Pro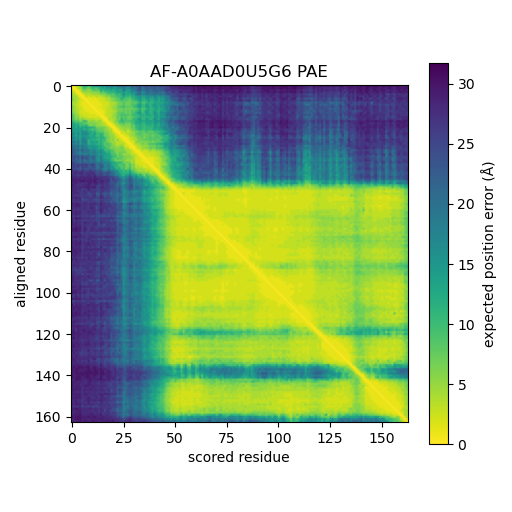tein AF-A0AAD0U5G6-F1 (afdb_monomer)

pLDDT: mean 81.11, std 13.0, range [41.69, 96.31]

Nearest PDB structures (foldseek):
  3qq6-assembly1_A  TM=8.676E-01  e=5.968E-02  Bacillus subtilis
  3zkc-assembly1_B  TM=8.411E-01  e=5.968E-02  Bacillus subtilis subsp. subtilis str. 168
  7t5u-assembly1_A  TM=8.129E-01  e=5.392E-02  Escherichia coli
  3zkc-assembly1_A  TM=8.497E-01  e=1.414E-01  Bacillus subtilis subsp. subtilis str. 168
  1b0n-assembly1_A  TM=5.452E-01  e=7.693E-02  Bacillus subtilis

Structure (mmCIF, N/CA/C/O backbone):
data_AF-A0AAD0U5G6-F1
#
_entry.id   AF-A0AAD0U5G6-F1
#
loop_
_atom_site.group_PDB
_atom_site.id
_atom_site.type_symbol
_atom_site.label_atom_id
_atom_site.label_alt_id
_atom_site.label_comp_id
_atom_site.label_asym_id
_atom_site.label_entity_id
_atom_site.label_seq_id
_atom_site.pdbx_PDB_ins_code
_atom_site.Cartn_x
_atom_site.Cartn_y
_atom_site.Cartn_z
_atom_site.occupancy
_atom_site.B_iso_or_equiv
_atom_site.auth_seq_id
_atom_site.auth_comp_id
_atom_site.auth_asym_id
_atom_site.auth_atom_id
_atom_site.pdbx_PDB_model_num
ATOM 1 N N . MET A 1 1 ? 59.206 8.410 -26.894 1.00 41.69 1 MET A N 1
ATOM 2 C CA . MET A 1 1 ? 58.475 8.612 -28.163 1.00 41.69 1 MET A CA 1
ATOM 3 C C . MET A 1 1 ? 57.676 9.901 -28.016 1.00 41.69 1 MET A C 1
ATOM 5 O O . MET A 1 1 ? 56.923 9.995 -27.056 1.00 41.69 1 MET A O 1
ATOM 9 N N . LYS A 1 2 ? 57.924 10.922 -28.845 1.00 50.03 2 LYS A N 1
ATOM 10 C CA . LYS A 1 2 ? 57.227 12.219 -28.798 1.00 50.03 2 LYS A CA 1
ATOM 11 C C . LYS A 1 2 ? 56.440 12.350 -30.099 1.00 50.03 2 LYS A C 1
ATOM 13 O O . LYS A 1 2 ? 57.048 12.341 -31.163 1.00 50.03 2 LYS A O 1
ATOM 18 N N . PHE A 1 3 ? 55.115 12.389 -30.012 1.00 69.81 3 PHE A N 1
ATOM 19 C CA . PHE A 1 3 ? 54.264 12.663 -31.165 1.00 69.81 3 PHE A CA 1
ATOM 20 C C . PHE A 1 3 ? 54.050 14.173 -31.236 1.00 69.81 3 PHE A C 1
ATOM 22 O O . PHE A 1 3 ? 53.499 14.761 -30.307 1.00 69.81 3 PHE A O 1
ATOM 29 N N . GLU A 1 4 ? 54.529 14.801 -32.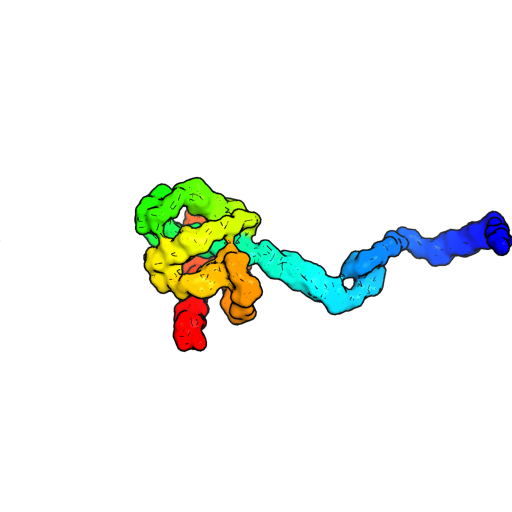306 1.00 74.00 4 GLU A N 1
ATOM 30 C CA . GLU A 1 4 ? 54.300 16.220 -32.566 1.00 74.00 4 GLU A CA 1
ATOM 31 C C . GLU A 1 4 ? 53.169 16.348 -33.584 1.00 74.00 4 GLU A C 1
ATOM 33 O O . GLU A 1 4 ? 53.317 16.005 -34.757 1.00 74.00 4 GLU A O 1
ATOM 38 N N . PHE A 1 5 ? 52.005 16.797 -33.117 1.00 81.56 5 PHE A N 1
ATOM 39 C CA . PHE A 1 5 ? 50.866 17.074 -33.984 1.00 81.56 5 PHE A CA 1
ATOM 40 C C . PHE A 1 5 ? 51.003 18.484 -34.556 1.00 81.56 5 PHE A C 1
ATOM 42 O O . PHE A 1 5 ? 51.132 19.458 -33.812 1.00 81.56 5 PHE A O 1
ATOM 49 N N . SER A 1 6 ? 50.987 18.606 -35.884 1.00 86.69 6 SER A N 1
ATOM 50 C CA . SER A 1 6 ? 51.062 19.910 -36.541 1.00 86.69 6 SER A CA 1
ATOM 51 C C . SER A 1 6 ? 49.748 20.680 -36.395 1.00 86.69 6 SER A C 1
ATOM 53 O O . SER A 1 6 ? 48.663 20.099 -36.310 1.00 86.69 6 SER A O 1
ATOM 55 N N . ARG A 1 7 ? 49.826 22.015 -36.420 1.00 83.06 7 ARG A N 1
ATOM 56 C CA . ARG A 1 7 ? 48.646 22.894 -36.351 1.00 83.06 7 ARG A CA 1
ATOM 57 C C . ARG A 1 7 ? 47.611 22.558 -37.429 1.00 83.06 7 ARG A C 1
ATOM 59 O O . ARG A 1 7 ? 46.418 22.507 -37.139 1.00 83.06 7 ARG A O 1
ATOM 66 N N . ASP A 1 8 ? 48.071 22.288 -38.647 1.00 86.12 8 ASP A N 1
ATOM 67 C CA . ASP A 1 8 ? 47.200 21.926 -39.769 1.00 86.12 8 ASP A CA 1
ATOM 68 C C . ASP A 1 8 ? 46.505 20.582 -39.558 1.00 86.12 8 ASP A C 1
ATOM 70 O O . ASP A 1 8 ? 45.361 20.403 -39.977 1.00 86.12 8 ASP A O 1
ATOM 74 N N . TRP A 1 9 ? 47.170 19.642 -38.882 1.00 87.31 9 TRP A N 1
ATOM 75 C CA . TRP A 1 9 ? 46.560 18.374 -38.507 1.00 87.31 9 TRP A CA 1
ATOM 76 C C . TRP A 1 9 ? 45.430 18.592 -37.495 1.00 87.31 9 TRP A C 1
ATOM 78 O O . TRP A 1 9 ? 44.320 18.123 -37.731 1.00 87.31 9 TRP A O 1
ATOM 88 N N . CYS A 1 10 ? 45.658 19.384 -36.441 1.00 86.81 10 CYS A N 1
ATOM 89 C CA . CYS A 1 10 ? 44.628 19.679 -35.438 1.00 86.81 10 CYS A CA 1
ATOM 90 C C . CYS A 1 10 ? 43.402 20.376 -36.053 1.00 86.81 10 CYS A C 1
ATOM 92 O O . CYS A 1 10 ? 42.271 19.985 -35.775 1.00 86.81 10 CYS A O 1
ATOM 94 N N . ILE A 1 11 ? 43.612 21.362 -36.937 1.00 86.69 11 ILE A N 1
ATOM 95 C CA . ILE A 1 11 ? 42.519 22.072 -37.628 1.00 86.69 11 ILE A CA 1
ATOM 96 C C . ILE A 1 11 ? 41.739 21.125 -38.546 1.00 86.69 11 ILE A C 1
ATOM 98 O O . ILE A 1 11 ? 40.516 21.218 -38.635 1.00 86.69 11 ILE A O 1
ATOM 102 N N . ARG A 1 12 ? 42.429 20.208 -39.234 1.00 86.25 12 ARG A N 1
ATOM 103 C CA . ARG A 1 12 ? 41.777 19.211 -40.087 1.00 86.25 12 ARG A CA 1
ATOM 104 C C . ARG A 1 12 ? 40.928 18.244 -39.265 1.00 86.25 12 ARG A C 1
ATOM 106 O O . ARG A 1 12 ? 39.807 17.967 -39.670 1.00 86.25 12 ARG A O 1
ATOM 113 N N . MET A 1 13 ? 41.435 17.770 -38.128 1.00 85.25 13 MET A N 1
ATOM 114 C CA . MET A 1 13 ? 40.708 16.842 -37.256 1.00 85.25 13 MET A CA 1
ATOM 115 C C . MET A 1 13 ? 39.499 17.497 -36.583 1.00 85.25 13 MET A C 1
ATOM 117 O O . MET A 1 13 ? 38.445 16.877 -36.525 1.00 85.25 13 MET A O 1
ATOM 121 N N . ALA A 1 14 ? 39.599 18.768 -36.184 1.00 82.31 14 ALA A N 1
ATOM 122 C CA . ALA A 1 14 ? 38.475 19.513 -35.612 1.00 82.31 14 ALA A CA 1
ATOM 123 C C . ALA A 1 14 ? 37.278 19.655 -36.574 1.00 82.31 14 ALA A C 1
ATOM 125 O O . ALA A 1 14 ? 36.151 19.800 -36.127 1.00 82.31 14 ALA A O 1
ATOM 126 N N . ARG A 1 15 ? 37.492 19.587 -37.897 1.00 84.06 15 ARG A N 1
ATOM 127 C CA . ARG A 1 15 ? 36.391 19.603 -38.883 1.00 84.06 15 ARG A CA 1
ATOM 128 C C . ARG A 1 15 ? 35.585 18.306 -38.922 1.00 84.06 15 ARG A C 1
ATOM 130 O O . ARG A 1 15 ? 34.492 18.309 -39.473 1.00 84.06 15 ARG A O 1
ATOM 137 N N . PHE A 1 16 ? 36.148 17.214 -38.411 1.00 77.50 16 PHE A N 1
ATOM 138 C CA . PHE A 1 16 ? 35.466 15.926 -38.299 1.00 77.50 16 PHE A CA 1
ATOM 139 C C . PHE A 1 16 ? 34.773 15.748 -36.947 1.00 77.50 16 PHE A C 1
ATOM 141 O O . PHE A 1 16 ? 34.050 14.771 -36.774 1.00 77.50 16 PHE A O 1
ATOM 148 N N . ASP A 1 17 ? 34.986 16.669 -36.006 1.00 76.56 17 ASP A N 1
ATOM 149 C CA . ASP A 1 17 ? 34.258 16.692 -34.746 1.00 76.56 17 ASP A CA 1
ATOM 150 C C . ASP A 1 17 ? 32.825 17.174 -35.011 1.00 76.56 17 ASP A C 1
ATOM 152 O O . ASP A 1 17 ? 32.605 18.288 -35.490 1.00 76.56 17 ASP A O 1
ATOM 156 N N . THR A 1 18 ? 31.844 16.308 -34.757 1.00 70.88 18 THR A N 1
ATOM 157 C CA . THR A 1 18 ? 30.419 16.596 -34.966 1.00 70.88 18 THR A CA 1
ATOM 158 C C . THR A 1 18 ? 29.846 17.513 -33.882 1.00 70.88 18 THR A C 1
ATOM 160 O O . THR A 1 18 ? 28.705 17.954 -34.004 1.00 70.88 18 THR A O 1
ATOM 163 N N . GLY A 1 19 ? 30.631 17.841 -32.844 1.00 69.00 19 GLY A N 1
ATOM 164 C CA . GLY A 1 19 ? 30.221 18.712 -31.738 1.00 69.00 19 GLY A CA 1
ATOM 165 C C . GLY A 1 19 ? 29.268 18.040 -30.748 1.00 69.00 19 GLY A C 1
ATOM 166 O O . GLY A 1 19 ? 28.730 18.701 -29.860 1.00 69.00 19 GLY A O 1
ATOM 167 N N . GLU A 1 20 ? 29.048 16.735 -30.890 1.00 72.50 20 GLU A N 1
ATOM 168 C CA . GLU A 1 20 ? 28.201 15.955 -29.999 1.00 72.50 20 GLU A CA 1
ATOM 169 C C . GLU A 1 20 ? 28.990 15.540 -28.752 1.00 72.50 20 GLU A C 1
ATOM 171 O O . GLU A 1 20 ? 30.131 15.079 -28.825 1.00 72.50 20 GLU A O 1
ATOM 176 N N . SER A 1 21 ? 28.391 15.704 -27.572 1.00 63.94 21 SER A N 1
ATOM 177 C CA . SER A 1 21 ? 29.027 15.298 -26.321 1.00 63.94 21 SER A CA 1
ATOM 178 C C . SER A 1 21 ? 29.122 13.773 -26.247 1.00 63.94 21 SER A C 1
ATOM 180 O O . SER A 1 21 ? 28.103 13.092 -26.122 1.00 63.94 21 SER A O 1
ATOM 182 N N . VAL A 1 22 ? 30.339 13.227 -26.273 1.00 68.44 22 VAL A N 1
ATOM 183 C CA . VAL A 1 22 ? 30.564 11.795 -26.048 1.00 68.44 22 VAL A CA 1
ATOM 184 C C . VAL A 1 22 ? 30.351 11.494 -24.566 1.00 68.44 22 VAL A C 1
ATOM 186 O O . VAL A 1 22 ? 31.130 11.921 -23.715 1.00 68.44 22 VAL A O 1
ATOM 189 N N . SER A 1 23 ? 29.291 10.753 -24.260 1.00 70.75 23 SER A N 1
ATOM 190 C CA . SER A 1 23 ? 29.055 10.192 -22.930 1.00 70.75 23 SER A CA 1
ATOM 191 C C . SER A 1 23 ? 29.365 8.696 -22.919 1.00 70.75 23 SER A C 1
ATOM 193 O O . SER A 1 23 ? 29.412 8.046 -23.964 1.00 70.75 23 SER A O 1
ATOM 195 N N . ALA A 1 24 ? 29.577 8.144 -21.728 1.00 67.50 24 ALA A N 1
ATOM 196 C CA . ALA A 1 24 ? 29.817 6.722 -21.523 1.00 67.50 24 ALA A CA 1
ATOM 197 C C . ALA A 1 24 ? 28.628 6.070 -20.806 1.00 67.50 24 ALA A C 1
ATOM 199 O O . ALA A 1 24 ? 27.992 6.671 -19.939 1.00 67.50 24 ALA A O 1
ATOM 200 N N . GLY A 1 25 ? 28.352 4.810 -21.142 1.00 64.19 25 GLY A N 1
ATOM 201 C CA . GLY A 1 25 ? 27.276 4.043 -20.519 1.00 64.19 25 GLY A CA 1
ATOM 202 C C . GLY A 1 25 ? 25.895 4.338 -21.126 1.00 64.19 25 GLY A C 1
ATOM 203 O O . GLY A 1 25 ? 25.803 4.571 -22.328 1.00 64.19 25 GLY A O 1
ATOM 204 N N . PRO A 1 26 ? 24.806 4.302 -20.338 1.00 61.34 26 PRO A N 1
ATOM 205 C CA . PRO A 1 26 ? 23.432 4.420 -20.848 1.00 61.34 26 PRO A CA 1
ATOM 206 C C . PRO A 1 26 ? 23.109 5.735 -21.574 1.00 61.34 26 PRO A C 1
ATOM 208 O O . PRO A 1 26 ? 22.118 5.807 -22.290 1.00 61.34 26 PRO A O 1
ATOM 211 N N . LEU A 1 27 ? 23.922 6.775 -21.363 1.00 65.75 27 LEU A N 1
ATOM 212 C CA . LEU A 1 27 ? 23.776 8.098 -21.978 1.00 65.75 27 LEU A CA 1
ATOM 213 C C . LEU A 1 27 ? 24.651 8.272 -23.231 1.00 65.75 27 LEU A C 1
ATOM 215 O O . LEU A 1 27 ? 24.776 9.388 -23.730 1.00 65.75 27 LEU A O 1
ATOM 219 N N . ALA A 1 28 ? 25.311 7.206 -23.696 1.00 75.31 28 ALA A N 1
ATOM 220 C CA . ALA A 1 28 ? 26.141 7.236 -24.895 1.00 75.31 28 ALA A CA 1
ATOM 221 C C . ALA A 1 28 ? 25.317 7.548 -26.154 1.00 75.31 28 ALA A C 1
ATOM 223 O O . ALA A 1 28 ? 24.110 7.320 -26.190 1.00 75.31 28 ALA A O 1
ATOM 224 N N . LEU A 1 29 ? 26.000 8.033 -27.195 1.00 68.75 29 LEU A N 1
ATOM 225 C CA . LEU A 1 29 ? 25.395 8.345 -28.495 1.00 68.75 29 LEU A CA 1
ATOM 226 C C . LEU A 1 29 ? 24.739 7.110 -29.142 1.00 68.75 29 LEU A C 1
ATOM 228 O O . LEU A 1 29 ? 23.700 7.227 -29.782 1.00 68.75 29 LEU A O 1
ATOM 232 N N . ASP A 1 30 ? 25.333 5.934 -28.927 1.00 67.94 30 ASP A N 1
ATOM 233 C CA . ASP A 1 30 ? 24.784 4.630 -29.305 1.00 67.94 30 ASP A CA 1
ATOM 234 C C . ASP A 1 30 ? 24.811 3.702 -28.077 1.00 67.94 30 ASP A C 1
ATOM 236 O O . ASP A 1 30 ? 25.814 3.026 -27.814 1.00 67.94 30 ASP A O 1
ATOM 240 N N . PRO A 1 31 ? 23.783 3.763 -27.218 1.00 68.06 31 PRO A N 1
ATOM 241 C CA . PRO A 1 31 ? 23.794 3.040 -25.961 1.00 68.06 31 PRO A CA 1
ATOM 242 C C . PRO A 1 31 ? 23.364 1.580 -26.164 1.00 68.06 31 PRO A C 1
ATOM 244 O O . PRO A 1 31 ? 22.430 1.283 -26.907 1.00 68.06 31 PRO A O 1
ATOM 247 N N . ASP A 1 32 ? 24.003 0.649 -25.442 1.00 76.75 32 ASP A N 1
ATOM 248 C CA . ASP A 1 32 ? 23.576 -0.756 -25.437 1.00 76.75 32 ASP A CA 1
ATOM 249 C C . ASP A 1 32 ? 22.124 -0.849 -24.923 1.00 76.75 32 ASP A C 1
ATOM 251 O O . ASP A 1 32 ? 21.862 -0.468 -23.774 1.00 76.75 32 ASP A O 1
ATOM 255 N N . PRO A 1 33 ? 21.172 -1.383 -25.713 1.00 67.38 33 PRO A N 1
ATOM 256 C CA . PRO A 1 33 ? 19.772 -1.481 -25.314 1.00 67.38 33 PRO A CA 1
ATOM 257 C C . PRO A 1 33 ? 19.577 -2.253 -24.004 1.00 67.38 33 PRO A C 1
ATOM 259 O O . PRO A 1 33 ? 18.646 -1.954 -23.260 1.00 67.38 33 PRO A O 1
ATOM 262 N N . LYS A 1 34 ? 20.458 -3.204 -23.660 1.00 68.50 34 LYS A N 1
ATOM 263 C CA . LYS A 1 34 ? 20.397 -3.902 -22.363 1.00 68.50 34 LYS A CA 1
ATOM 264 C C . LYS A 1 34 ? 20.808 -3.006 -21.198 1.00 68.50 34 LYS A C 1
ATOM 266 O O . LYS A 1 34 ? 20.220 -3.110 -20.126 1.00 68.50 34 LYS A O 1
ATOM 271 N N . SER A 1 35 ? 21.785 -2.129 -21.408 1.00 65.31 35 SER A N 1
ATOM 272 C CA . SER A 1 35 ? 22.248 -1.144 -20.424 1.00 65.31 35 SER A CA 1
ATOM 273 C C . SER A 1 35 ? 21.174 -0.088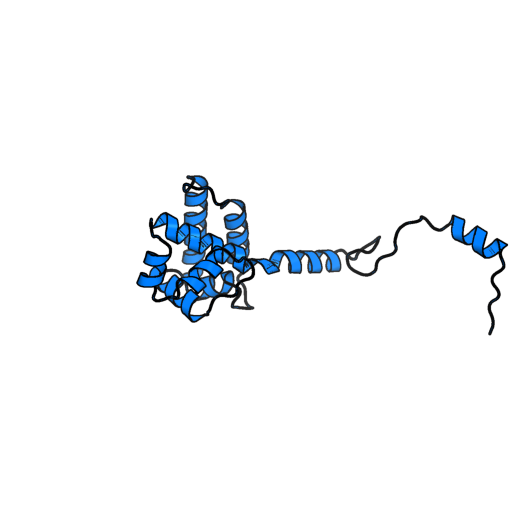 -20.155 1.00 65.31 35 SER A C 1
ATOM 275 O O . SER A 1 35 ? 20.856 0.198 -19.000 1.00 65.31 35 SER A O 1
ATOM 277 N N . VAL A 1 36 ? 20.531 0.413 -21.215 1.00 63.03 36 VAL A N 1
ATOM 278 C CA . VAL A 1 36 ? 19.394 1.341 -21.109 1.00 63.03 36 VAL A CA 1
ATOM 279 C C . VAL A 1 36 ? 18.216 0.672 -20.410 1.00 63.03 36 VAL A C 1
ATOM 281 O O . VAL A 1 36 ? 17.656 1.242 -19.478 1.00 63.03 36 VAL A O 1
ATOM 284 N N . LEU A 1 37 ? 17.871 -0.560 -20.795 1.00 63.50 37 LEU A N 1
ATOM 285 C CA . LEU A 1 37 ? 16.778 -1.299 -20.169 1.00 63.50 37 LEU A CA 1
ATOM 286 C C . LEU A 1 37 ? 17.066 -1.597 -18.693 1.00 63.50 37 LEU A C 1
ATOM 288 O O . LEU A 1 37 ? 16.163 -1.477 -17.874 1.00 63.50 37 LEU A O 1
ATOM 292 N N . ALA A 1 38 ? 18.303 -1.944 -18.331 1.00 61.84 38 ALA A N 1
ATOM 293 C CA . ALA A 1 38 ? 18.702 -2.148 -16.942 1.00 61.84 38 ALA A CA 1
ATOM 294 C C . ALA A 1 38 ? 18.614 -0.850 -16.124 1.00 61.84 38 ALA A C 1
ATOM 296 O O . ALA A 1 38 ? 18.093 -0.883 -15.013 1.00 61.84 38 ALA A O 1
ATOM 297 N N . MET A 1 39 ? 19.043 0.287 -16.689 1.00 61.19 39 MET A N 1
ATOM 298 C CA . MET A 1 39 ? 18.922 1.606 -16.060 1.00 61.19 39 MET A CA 1
ATOM 299 C C . MET A 1 39 ? 17.453 2.014 -15.865 1.00 61.19 39 MET A C 1
ATOM 301 O O . MET A 1 39 ? 17.065 2.424 -14.772 1.00 61.19 39 MET A O 1
ATOM 305 N N . LEU A 1 40 ? 16.616 1.859 -16.893 1.00 56.22 40 LEU A N 1
ATOM 306 C CA . LEU A 1 40 ? 15.175 2.123 -16.817 1.00 56.22 40 LEU A CA 1
ATOM 307 C C . LEU A 1 40 ? 14.487 1.193 -15.813 1.00 56.22 40 LEU A C 1
ATOM 309 O O . LEU A 1 40 ? 13.723 1.662 -14.979 1.00 56.22 40 LEU A O 1
ATOM 313 N N . SER A 1 41 ? 14.846 -0.093 -15.808 1.00 56.34 41 SER A N 1
ATOM 314 C CA . SER A 1 41 ? 14.329 -1.073 -14.847 1.00 56.34 41 SER A CA 1
ATOM 315 C C . SER A 1 41 ? 14.711 -0.709 -13.417 1.00 56.34 41 SER A C 1
ATOM 317 O O . SER A 1 41 ? 13.875 -0.824 -12.527 1.00 56.34 41 SER A O 1
ATOM 319 N N . SER A 1 42 ? 15.941 -0.239 -13.170 1.00 53.16 42 SER A N 1
ATOM 320 C CA . SER A 1 42 ? 16.311 0.282 -11.851 1.00 53.16 42 SER A CA 1
ATOM 321 C C . SER A 1 42 ? 15.493 1.518 -11.482 1.00 53.16 42 SER A C 1
ATOM 323 O O . SER A 1 42 ? 14.976 1.570 -10.378 1.00 53.16 42 SER A O 1
ATOM 325 N N . LEU A 1 43 ? 15.271 2.455 -12.406 1.00 53.00 43 LEU A N 1
ATOM 326 C CA . LEU A 1 43 ? 14.476 3.662 -12.152 1.00 53.00 43 LEU A CA 1
ATOM 327 C C . LEU A 1 43 ? 12.977 3.366 -11.927 1.00 53.00 43 LEU A C 1
ATOM 329 O O . LEU A 1 43 ? 12.322 4.068 -11.157 1.00 53.00 43 LEU A O 1
ATOM 333 N N . GLU A 1 44 ? 12.433 2.323 -12.558 1.00 49.12 44 GLU A N 1
ATOM 334 C CA . GLU A 1 44 ? 11.036 1.882 -12.410 1.00 49.12 44 GLU A CA 1
ATOM 335 C C . GLU A 1 44 ? 10.812 0.973 -11.186 1.00 49.12 44 GLU A C 1
ATOM 337 O O . GLU A 1 44 ? 9.720 0.966 -10.615 1.00 49.12 44 GLU A O 1
ATOM 342 N N . LEU A 1 45 ? 11.839 0.249 -10.723 1.00 49.62 45 LEU A N 1
ATOM 343 C CA . LEU A 1 45 ? 11.787 -0.609 -9.527 1.00 49.62 45 LEU A CA 1
ATOM 344 C C . LEU A 1 45 ? 12.022 0.135 -8.204 1.00 49.62 45 LEU A C 1
ATOM 346 O O . LEU A 1 45 ? 11.828 -0.467 -7.141 1.00 49.62 45 LEU A O 1
ATOM 350 N N . GLU A 1 46 ? 12.414 1.408 -8.257 1.00 50.31 46 GLU A N 1
ATOM 351 C CA . GLU A 1 46 ? 12.745 2.252 -7.097 1.00 50.31 46 GLU A CA 1
ATOM 352 C C . GLU A 1 46 ? 11.519 2.783 -6.341 1.00 50.31 46 GLU A C 1
ATOM 354 O O . GLU A 1 46 ? 11.666 3.420 -5.305 1.00 50.31 46 GLU A O 1
ATOM 359 N N . ARG A 1 47 ? 10.286 2.538 -6.809 1.00 59.47 47 ARG A N 1
ATOM 360 C CA . ARG A 1 47 ? 9.095 3.181 -6.217 1.00 59.47 47 ARG A CA 1
ATOM 361 C C . ARG A 1 47 ? 7.987 2.250 -5.687 1.00 59.47 47 ARG A C 1
ATOM 363 O O . ARG A 1 47 ? 6.822 2.645 -5.739 1.00 59.47 47 ARG A O 1
ATOM 370 N N . PRO A 1 48 ? 8.272 1.050 -5.134 1.00 58.72 48 PRO A N 1
ATOM 371 C CA . PRO A 1 48 ? 7.241 0.231 -4.489 1.00 58.72 48 PRO A CA 1
ATOM 372 C C . PRO A 1 48 ? 6.619 0.980 -3.295 1.00 58.72 48 PRO A C 1
ATOM 374 O O . PRO A 1 48 ? 5.400 0.971 -3.130 1.00 58.72 48 PRO A O 1
ATOM 377 N N . ASN A 1 49 ? 7.431 1.753 -2.567 1.00 69.06 49 ASN A N 1
ATOM 378 C CA . ASN A 1 49 ? 7.013 2.565 -1.423 1.00 69.06 49 ASN A CA 1
ATOM 379 C C . ASN A 1 49 ? 5.925 3.585 -1.801 1.00 69.06 49 ASN A C 1
ATOM 381 O O . ASN A 1 49 ? 4.970 3.766 -1.050 1.00 69.06 49 ASN A O 1
ATOM 385 N N . ILE A 1 50 ? 5.985 4.156 -3.013 1.00 77.75 50 ILE A N 1
ATOM 386 C CA . ILE A 1 50 ? 4.952 5.075 -3.526 1.00 77.75 50 ILE A CA 1
ATOM 387 C C . ILE A 1 50 ? 3.604 4.373 -3.643 1.00 77.75 50 ILE A C 1
ATOM 389 O O . ILE A 1 50 ? 2.568 4.920 -3.264 1.00 77.75 50 ILE A O 1
ATOM 393 N N . VAL A 1 51 ? 3.606 3.152 -4.184 1.00 85.62 51 VAL A N 1
ATOM 394 C CA . VAL A 1 51 ? 2.379 2.365 -4.320 1.00 85.62 51 VAL A CA 1
ATOM 395 C C . VAL A 1 51 ? 1.843 2.017 -2.938 1.00 85.62 51 VAL A C 1
ATOM 397 O O . VAL A 1 51 ? 0.644 2.155 -2.704 1.00 85.62 51 VAL A O 1
ATOM 400 N N . PHE A 1 52 ? 2.717 1.603 -2.019 1.00 89.62 52 PHE A N 1
ATOM 401 C CA . PHE A 1 52 ? 2.328 1.242 -0.662 1.00 89.62 52 PHE A CA 1
ATOM 402 C C . PHE A 1 52 ? 1.676 2.412 0.081 1.00 89.62 52 PHE A C 1
ATOM 404 O O . PHE A 1 52 ? 0.545 2.269 0.547 1.00 89.62 52 PHE A O 1
ATOM 411 N N . GLY A 1 53 ? 2.319 3.579 0.117 1.00 90.12 53 GLY A N 1
ATOM 412 C CA . GLY A 1 53 ? 1.779 4.768 0.777 1.00 90.12 53 GLY A CA 1
ATOM 413 C C . GLY A 1 53 ? 0.424 5.201 0.223 1.00 90.12 53 GLY A C 1
ATOM 414 O O . GLY A 1 53 ? -0.545 5.380 0.970 1.00 90.12 53 GLY A O 1
ATOM 415 N N . ARG A 1 54 ? 0.305 5.261 -1.111 1.00 88.69 54 ARG A N 1
ATOM 416 C CA . ARG A 1 54 ? -0.965 5.556 -1.800 1.00 88.69 54 ARG A CA 1
ATOM 417 C C . ARG A 1 54 ? -2.045 4.527 -1.483 1.00 88.69 54 ARG A C 1
ATOM 419 O O . ARG A 1 54 ? -3.202 4.885 -1.261 1.00 88.69 54 ARG A O 1
ATOM 426 N N . PHE A 1 55 ? -1.679 3.251 -1.449 1.00 91.12 55 PHE A N 1
ATOM 427 C CA . PHE A 1 55 ? -2.602 2.167 -1.152 1.00 91.12 55 PHE A CA 1
ATOM 428 C C . PHE A 1 55 ? -3.150 2.255 0.277 1.00 91.12 55 PHE A C 1
ATOM 430 O O . PHE A 1 55 ? -4.365 2.176 0.461 1.00 91.12 55 PHE A O 1
ATOM 437 N N . ILE A 1 56 ? -2.295 2.501 1.276 1.00 93.00 56 ILE A N 1
ATOM 438 C CA . ILE A 1 56 ? -2.723 2.697 2.671 1.00 93.00 56 ILE A CA 1
ATOM 439 C C . ILE A 1 56 ? -3.625 3.928 2.803 1.00 93.00 56 ILE A C 1
ATOM 441 O O . ILE A 1 56 ? -4.691 3.843 3.422 1.00 93.00 56 ILE A O 1
ATOM 445 N N . ASN A 1 57 ? -3.267 5.039 2.153 1.00 91.56 57 ASN A N 1
ATOM 446 C CA . ASN A 1 57 ? -4.086 6.248 2.144 1.00 91.56 57 ASN A CA 1
ATOM 447 C C . ASN A 1 57 ? -5.500 5.981 1.593 1.00 91.56 57 ASN A C 1
ATOM 449 O O . ASN A 1 57 ? -6.498 6.352 2.221 1.00 91.56 57 ASN A O 1
ATOM 453 N N . LEU A 1 58 ? -5.607 5.284 0.455 1.00 90.44 58 LEU A N 1
ATOM 454 C CA . LEU A 1 58 ? -6.897 4.946 -0.148 1.00 90.44 58 LEU A CA 1
ATOM 455 C C . LEU A 1 58 ? -7.695 3.942 0.688 1.00 90.44 58 LEU A C 1
ATOM 457 O O . LEU A 1 58 ? -8.899 4.132 0.860 1.00 90.44 58 LEU A O 1
ATOM 461 N N . LEU A 1 59 ? -7.056 2.928 1.279 1.00 92.31 59 LEU A N 1
ATOM 462 C CA . LEU A 1 59 ? -7.709 2.000 2.208 1.00 92.31 59 LEU A CA 1
ATOM 463 C C . LEU A 1 59 ? -8.308 2.725 3.419 1.00 92.31 59 LEU A C 1
ATOM 465 O O . LEU A 1 59 ? -9.459 2.477 3.798 1.00 92.31 59 LEU A O 1
ATOM 469 N N . ARG A 1 60 ? -7.547 3.650 4.011 1.00 93.81 60 ARG A N 1
ATOM 470 C CA . ARG A 1 60 ? -7.988 4.464 5.145 1.00 93.81 60 ARG A CA 1
ATOM 471 C C . ARG A 1 60 ? -9.189 5.332 4.777 1.00 93.81 60 ARG A C 1
ATOM 473 O O . ARG A 1 60 ? -10.193 5.335 5.495 1.00 93.81 60 ARG A O 1
ATOM 480 N N . ARG A 1 61 ? -9.106 6.042 3.647 1.00 90.38 61 ARG A N 1
ATOM 481 C CA . ARG A 1 61 ? -10.184 6.904 3.140 1.00 90.38 61 ARG A CA 1
ATOM 482 C C . ARG A 1 61 ? -11.430 6.103 2.765 1.00 90.38 61 ARG A C 1
ATOM 484 O O . ARG A 1 61 ? -12.535 6.541 3.078 1.00 90.38 61 ARG A O 1
ATOM 491 N N . ASN A 1 62 ? -11.274 4.907 2.194 1.00 89.88 62 ASN A N 1
ATOM 492 C CA . ASN A 1 62 ? -12.389 4.008 1.891 1.00 89.88 62 ASN A CA 1
ATOM 493 C C . ASN A 1 62 ? -13.147 3.587 3.164 1.00 89.88 62 ASN A C 1
ATOM 495 O O . ASN A 1 62 ? -14.375 3.544 3.174 1.00 89.88 62 ASN A O 1
ATOM 499 N N . LYS A 1 63 ? -12.431 3.373 4.277 1.00 90.56 63 LYS A N 1
ATOM 500 C CA . LYS A 1 63 ? -13.030 3.131 5.602 1.00 90.56 63 LYS A CA 1
ATOM 501 C C . LYS A 1 63 ? -13.464 4.405 6.349 1.00 90.56 63 LYS A C 1
ATOM 503 O O . LYS A 1 63 ? -13.933 4.295 7.480 1.00 90.56 63 LYS A O 1
ATOM 508 N N . LYS A 1 64 ? -13.330 5.595 5.746 1.00 91.88 64 LYS A N 1
ATOM 509 C CA . LYS A 1 64 ? -13.638 6.910 6.347 1.00 91.88 64 LYS A CA 1
ATOM 510 C C . LYS A 1 64 ? -12.935 7.152 7.690 1.00 91.88 64 LYS A C 1
ATOM 512 O O . LYS A 1 64 ? -13.511 7.733 8.605 1.00 91.88 64 LYS A O 1
ATOM 517 N N . LEU A 1 65 ? -11.693 6.688 7.819 1.00 93.50 65 LEU A N 1
ATOM 518 C CA . LEU A 1 65 ? -10.890 6.875 9.028 1.00 93.50 65 LEU A CA 1
ATOM 519 C C . LEU A 1 65 ? -9.986 8.106 8.890 1.00 93.50 65 LEU A C 1
ATOM 521 O O . LEU A 1 65 ? -9.410 8.347 7.825 1.00 93.50 65 LEU A O 1
ATOM 525 N N 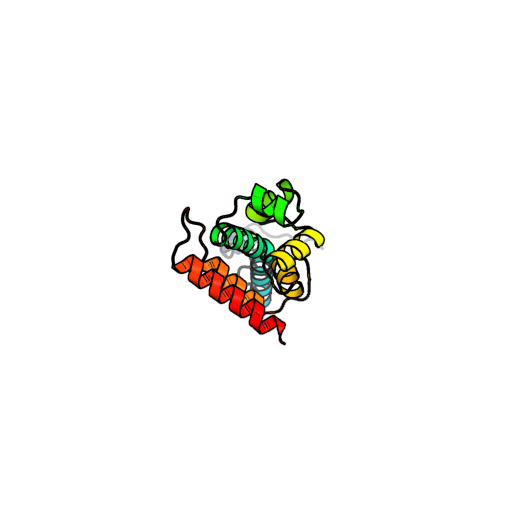. SER A 1 66 ? -9.824 8.871 9.970 1.00 94.12 66 SER A N 1
ATOM 526 C CA . SER A 1 66 ? -8.721 9.833 10.078 1.00 94.12 66 SER A CA 1
ATOM 527 C C . SER A 1 66 ? -7.394 9.085 10.280 1.00 94.12 66 SER A C 1
ATOM 529 O O . SER A 1 66 ? -7.398 7.873 10.520 1.00 94.12 66 SER A O 1
ATOM 531 N N . ARG A 1 67 ? -6.252 9.770 10.141 1.00 94.25 67 ARG A N 1
ATOM 532 C CA . ARG A 1 67 ? -4.942 9.128 10.363 1.00 94.25 67 ARG A CA 1
ATOM 533 C C . ARG A 1 67 ? -4.783 8.715 11.817 1.00 94.25 67 ARG A C 1
ATOM 535 O O . ARG A 1 67 ? -4.411 7.581 12.076 1.00 94.25 67 ARG A O 1
ATOM 542 N N . GLU A 1 68 ? -5.178 9.590 12.732 1.00 95.25 68 GLU A N 1
ATOM 543 C CA . GLU A 1 68 ? -5.207 9.364 14.178 1.00 95.25 68 GLU A CA 1
ATOM 544 C C . GLU A 1 68 ? -6.020 8.103 14.499 1.00 95.25 68 GLU A C 1
ATOM 546 O O . GLU A 1 68 ? -5.531 7.189 15.155 1.00 95.25 68 GLU A O 1
ATOM 551 N N . ALA A 1 69 ? -7.235 8.006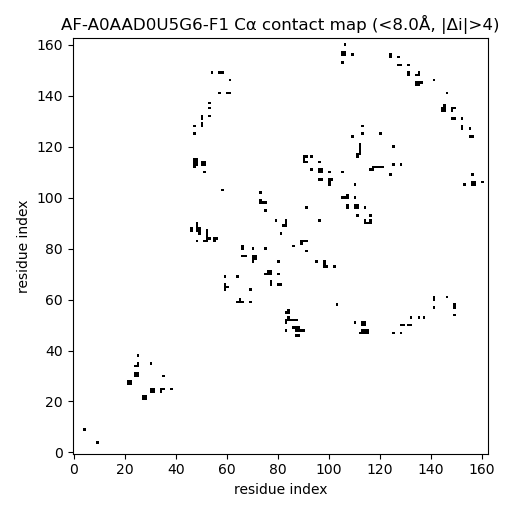 13.945 1.00 95.62 69 ALA A N 1
ATOM 552 C CA . ALA A 1 69 ? -8.123 6.872 14.178 1.00 95.62 69 ALA A CA 1
ATOM 553 C C . ALA A 1 69 ? -7.590 5.556 13.590 1.00 95.62 69 ALA A C 1
ATOM 555 O O . ALA A 1 69 ? -7.927 4.484 14.092 1.00 95.62 69 ALA A O 1
ATOM 556 N N . LEU A 1 70 ? -6.812 5.602 12.502 1.00 96.31 70 LEU A N 1
ATOM 557 C CA . LEU A 1 70 ? -6.159 4.409 11.964 1.00 96.31 70 LEU A CA 1
ATOM 558 C C . LEU A 1 70 ? -4.952 4.014 12.821 1.00 96.31 70 LEU A C 1
ATOM 560 O O . LEU A 1 70 ? -4.857 2.850 13.195 1.00 96.31 70 LEU A O 1
ATOM 564 N N . ALA A 1 71 ? -4.077 4.966 13.146 1.00 96.25 71 ALA A N 1
ATOM 565 C CA . ALA A 1 71 ? -2.893 4.755 13.974 1.00 96.25 71 ALA A CA 1
ATOM 566 C C . ALA A 1 71 ? -3.263 4.112 15.321 1.00 96.25 71 ALA A C 1
ATOM 568 O O . ALA A 1 71 ? -2.718 3.071 15.679 1.00 96.25 71 ALA A O 1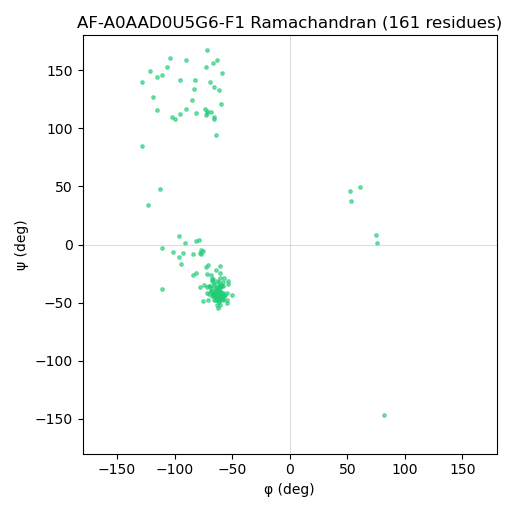
ATOM 569 N N . GLU A 1 72 ? -4.289 4.643 15.995 1.00 96.31 72 GLU A N 1
ATOM 570 C CA . GLU A 1 72 ? -4.795 4.102 17.261 1.00 96.31 72 GLU A CA 1
ATOM 571 C C . GLU A 1 72 ? -5.355 2.678 17.110 1.00 96.31 72 GLU A C 1
ATOM 573 O O . GLU A 1 72 ? -5.046 1.792 17.904 1.00 96.31 72 GLU A O 1
ATOM 578 N N . LYS A 1 73 ? -6.155 2.413 16.067 1.00 95.50 73 LYS A N 1
ATOM 579 C CA . LYS A 1 73 ? -6.751 1.081 15.844 1.00 95.50 73 LYS A CA 1
ATOM 580 C C . LYS A 1 73 ? -5.731 0.009 15.481 1.00 95.50 73 LYS A C 1
ATOM 582 O O . LYS A 1 73 ? -5.987 -1.174 15.713 1.00 95.50 73 LYS A O 1
ATOM 587 N N . VAL A 1 74 ? -4.645 0.409 14.832 1.00 95.12 74 VAL A N 1
ATOM 588 C CA . VAL A 1 74 ? -3.610 -0.494 14.326 1.00 95.12 74 VAL A CA 1
ATOM 589 C C . VAL A 1 74 ? -2.432 -0.606 15.303 1.00 95.12 74 VAL A C 1
ATOM 591 O O . VAL A 1 74 ? -1.647 -1.544 15.178 1.00 95.12 74 VAL A O 1
ATOM 594 N N . ASP A 1 75 ? -2.372 0.257 16.325 1.00 95.06 75 ASP A N 1
ATOM 595 C CA . ASP A 1 75 ? -1.271 0.349 17.293 1.00 95.06 75 ASP A CA 1
ATOM 596 C C . ASP A 1 75 ? 0.067 0.690 16.603 1.00 95.06 75 ASP A C 1
ATOM 598 O O . ASP A 1 75 ? 1.070 -0.002 16.781 1.00 95.06 75 ASP A O 1
ATOM 602 N N . ILE A 1 76 ? 0.045 1.735 15.760 1.00 95.06 76 ILE A N 1
ATOM 603 C CA . ILE A 1 76 ? 1.208 2.301 15.046 1.00 95.06 76 ILE A CA 1
ATOM 604 C C . ILE A 1 76 ? 1.364 3.774 15.434 1.00 95.06 76 ILE A C 1
ATOM 606 O O . ILE A 1 76 ? 0.372 4.456 15.698 1.00 95.06 76 ILE A O 1
ATOM 610 N N . ASP A 1 77 ? 2.599 4.280 15.438 1.00 95.25 77 ASP A N 1
ATOM 611 C CA . ASP A 1 77 ? 2.863 5.705 15.632 1.00 95.25 77 ASP A CA 1
ATOM 612 C C . ASP A 1 77 ? 2.222 6.545 14.511 1.00 95.25 77 ASP A C 1
ATOM 614 O O . ASP A 1 77 ? 2.335 6.254 13.317 1.00 95.25 77 ASP A O 1
ATOM 618 N N . ILE A 1 78 ? 1.536 7.624 14.887 1.00 95.31 78 ILE A N 1
ATOM 619 C CA . ILE A 1 78 ? 0.910 8.526 13.920 1.00 95.31 78 ILE A CA 1
ATOM 620 C C . ILE A 1 78 ? 1.930 9.189 12.988 1.00 95.31 78 ILE A C 1
ATOM 622 O O . ILE A 1 78 ? 1.608 9.445 11.828 1.00 95.31 78 ILE A O 1
ATOM 626 N N . SER A 1 79 ? 3.144 9.453 13.478 1.00 94.56 79 SER A N 1
ATOM 627 C CA . SER A 1 79 ? 4.238 10.014 12.687 1.00 94.56 79 SER A CA 1
ATOM 628 C C . SER A 1 79 ? 4.706 9.026 11.624 1.00 94.56 79 SER A C 1
ATOM 630 O O . SER A 1 79 ? 4.815 9.399 10.462 1.00 94.56 79 SER A O 1
ATOM 632 N N . GLU A 1 80 ? 4.852 7.747 11.970 1.00 93.94 80 GLU A N 1
ATOM 633 C CA . GLU A 1 80 ? 5.167 6.705 10.995 1.00 93.94 80 GLU A CA 1
ATOM 634 C C . GLU A 1 80 ? 4.053 6.565 9.949 1.00 93.94 80 GLU A C 1
ATOM 636 O O . GLU A 1 80 ? 4.329 6.530 8.753 1.00 93.94 80 GLU A O 1
ATOM 641 N N . LEU A 1 81 ? 2.781 6.541 10.364 1.00 94.69 81 LEU A N 1
ATOM 642 C CA . LEU A 1 81 ? 1.666 6.480 9.414 1.00 94.69 81 LEU A CA 1
ATOM 643 C C . LEU A 1 81 ? 1.627 7.708 8.489 1.00 94.69 81 LEU A C 1
ATOM 645 O O . LEU A 1 81 ? 1.244 7.589 7.323 1.00 94.69 81 LEU A O 1
ATOM 649 N N . PHE A 1 82 ? 1.995 8.883 9.001 1.00 94.06 82 PHE A N 1
ATOM 650 C CA . PHE A 1 82 ? 2.120 10.090 8.197 1.00 94.06 82 PHE A CA 1
ATOM 651 C C . PHE A 1 82 ? 3.204 9.914 7.132 1.00 94.06 82 PHE A C 1
ATOM 653 O O . PHE A 1 82 ? 2.876 10.023 5.952 1.00 94.06 82 PHE A O 1
ATOM 660 N N . GLU A 1 83 ? 4.426 9.542 7.526 1.00 93.25 83 GLU A N 1
ATOM 661 C CA . GLU A 1 83 ? 5.541 9.321 6.597 1.00 93.25 83 GLU A CA 1
ATOM 662 C C . GLU A 1 83 ? 5.214 8.249 5.551 1.00 93.25 83 GLU A C 1
ATOM 664 O O . GLU A 1 83 ? 5.447 8.463 4.365 1.00 93.25 83 GLU A O 1
ATOM 669 N N . ILE A 1 84 ? 4.564 7.148 5.946 1.00 92.06 84 ILE A N 1
ATOM 670 C CA . ILE A 1 84 ? 4.094 6.109 5.017 1.00 92.06 84 ILE A CA 1
ATOM 671 C C . ILE A 1 84 ? 3.178 6.689 3.937 1.00 92.06 84 ILE A C 1
ATOM 673 O O . ILE A 1 84 ? 3.279 6.302 2.777 1.00 92.06 84 ILE A O 1
ATOM 677 N N . GLU A 1 85 ? 2.242 7.568 4.299 1.00 90.81 85 GLU A N 1
ATOM 678 C CA . GLU A 1 85 ? 1.272 8.117 3.348 1.00 90.81 85 GLU A CA 1
ATOM 679 C C . GLU A 1 85 ? 1.816 9.286 2.515 1.00 90.81 85 GLU A C 1
ATOM 681 O O . GLU A 1 85 ? 1.259 9.554 1.445 1.00 90.81 85 GLU A O 1
ATOM 686 N N . THR A 1 86 ? 2.827 10.015 2.999 1.00 87.88 86 THR A N 1
ATOM 687 C CA . THR A 1 86 ? 3.302 11.261 2.371 1.00 87.88 86 THR A CA 1
ATOM 688 C C . THR A 1 86 ? 4.683 11.168 1.744 1.00 87.88 86 THR A C 1
ATOM 690 O O . THR A 1 86 ? 4.893 11.774 0.691 1.00 87.88 86 THR A O 1
ATOM 693 N N . ASP A 1 87 ? 5.618 10.448 2.364 1.00 86.62 87 ASP A N 1
ATOM 694 C CA . ASP A 1 87 ? 6.977 10.308 1.856 1.00 86.62 87 ASP A CA 1
ATOM 695 C C . ASP A 1 87 ? 7.121 9.033 1.020 1.00 86.62 87 ASP A C 1
ATOM 697 O O . ASP A 1 87 ? 7.103 7.896 1.483 1.00 86.62 87 ASP A O 1
ATOM 701 N N . ASN A 1 88 ? 7.331 9.264 -0.269 1.00 81.06 88 ASN A N 1
ATOM 702 C CA . ASN A 1 88 ? 7.551 8.246 -1.281 1.00 81.06 88 ASN A CA 1
ATOM 703 C C . ASN A 1 88 ? 8.831 7.426 -1.071 1.00 81.06 88 ASN A C 1
ATOM 705 O O . ASN A 1 88 ? 8.935 6.333 -1.627 1.00 81.06 88 ASN A O 1
ATOM 709 N N . ASN A 1 89 ? 9.802 7.953 -0.324 1.00 83.00 89 ASN A N 1
ATOM 710 C CA . ASN A 1 89 ? 11.083 7.301 -0.065 1.00 83.00 89 ASN A CA 1
ATOM 711 C C . ASN A 1 89 ? 11.141 6.650 1.320 1.00 83.00 89 ASN A C 1
ATOM 713 O O . ASN A 1 89 ? 12.102 5.937 1.614 1.00 83.00 89 ASN A O 1
ATOM 717 N N . TYR A 1 90 ? 10.124 6.858 2.155 1.00 86.81 90 TYR A N 1
ATOM 718 C CA . TYR A 1 90 ? 10.098 6.299 3.493 1.00 86.81 90 TYR A CA 1
ATOM 719 C C . TYR A 1 90 ? 10.011 4.771 3.450 1.00 86.81 90 TYR A C 1
ATOM 721 O O . TYR A 1 90 ? 9.247 4.183 2.679 1.00 86.81 90 TYR A O 1
ATOM 729 N N . SER A 1 91 ? 10.821 4.122 4.288 1.00 88.12 91 SER A N 1
ATOM 730 C CA . SER A 1 91 ? 10.800 2.673 4.472 1.00 88.12 91 SER A CA 1
ATOM 731 C C . SER A 1 91 ? 10.061 2.357 5.773 1.00 88.12 91 SER A C 1
ATOM 733 O O . SER A 1 91 ? 10.618 2.621 6.838 1.00 88.12 91 SER A O 1
ATOM 735 N N . PRO A 1 92 ? 8.850 1.776 5.715 1.00 91.50 92 PRO A N 1
ATOM 736 C CA . PRO A 1 92 ? 8.065 1.478 6.909 1.00 91.50 92 PRO A CA 1
ATOM 737 C C . PRO A 1 92 ? 8.707 0.402 7.776 1.00 91.50 92 PRO A C 1
ATOM 739 O O . PRO A 1 92 ? 9.426 -0.468 7.277 1.00 91.50 92 PRO A O 1
ATOM 742 N N . GLU A 1 93 ? 8.377 0.381 9.064 1.00 92.81 93 GLU A N 1
ATOM 743 C CA . GLU A 1 93 ? 8.799 -0.713 9.922 1.00 92.81 93 GLU A CA 1
ATOM 744 C C . GLU A 1 93 ? 8.061 -2.017 9.559 1.00 92.81 93 GLU A C 1
ATOM 746 O O . GLU A 1 93 ? 6.842 -2.025 9.339 1.00 92.81 93 GLU A O 1
ATOM 751 N N . PRO A 1 94 ? 8.748 -3.178 9.566 1.00 92.81 94 PRO A N 1
ATOM 752 C CA . PRO A 1 94 ? 8.108 -4.475 9.340 1.00 92.81 94 PRO A CA 1
ATOM 753 C C . PRO A 1 94 ? 6.917 -4.748 10.269 1.00 92.81 94 PRO A C 1
ATOM 755 O O . PRO A 1 94 ? 5.945 -5.396 9.868 1.00 92.81 94 PRO A O 1
ATOM 758 N N . ARG A 1 95 ? 6.979 -4.252 11.513 1.00 94.94 95 ARG A N 1
ATOM 759 C CA . ARG A 1 95 ? 5.891 -4.367 12.491 1.00 94.94 95 ARG A CA 1
ATOM 760 C C . ARG A 1 95 ? 4.651 -3.608 12.020 1.00 94.94 95 ARG A C 1
ATOM 762 O O . ARG A 1 95 ? 3.562 -4.183 12.023 1.00 94.94 95 ARG A O 1
ATOM 769 N N . SER A 1 96 ? 4.830 -2.376 11.570 1.00 94.56 96 SER A N 1
ATOM 770 C CA . SER A 1 96 ? 3.761 -1.488 11.119 1.00 94.56 96 SER A CA 1
ATOM 771 C C . SER A 1 96 ? 3.085 -2.036 9.863 1.00 94.56 96 SER A C 1
ATOM 773 O O . SER A 1 96 ? 1.857 -2.137 9.801 1.00 94.56 96 SER A O 1
ATOM 775 N N . VAL A 1 97 ? 3.863 -2.559 8.909 1.00 94.38 97 VAL A N 1
ATOM 776 C CA . VAL A 1 97 ? 3.313 -3.271 7.740 1.00 94.38 97 VAL A CA 1
ATOM 777 C C . VAL A 1 97 ? 2.506 -4.505 8.156 1.00 94.38 97 VAL A C 1
ATOM 779 O O . VAL A 1 97 ? 1.422 -4.751 7.621 1.00 94.38 97 VAL A O 1
ATOM 782 N N . TYR A 1 98 ? 2.986 -5.273 9.138 1.00 94.31 98 TYR A N 1
ATOM 783 C CA . TYR A 1 98 ? 2.266 -6.436 9.657 1.00 94.31 98 TYR A CA 1
ATOM 784 C C . TYR A 1 98 ? 0.944 -6.060 10.345 1.00 94.31 98 TYR A C 1
ATOM 786 O O . TYR A 1 98 ? -0.078 -6.715 10.113 1.00 94.31 98 TYR A O 1
ATOM 794 N N . GLN A 1 99 ? 0.933 -5.011 11.170 1.00 95.19 99 GLN A N 1
ATOM 795 C CA . GLN A 1 99 ? -0.280 -4.554 11.850 1.00 95.19 99 GLN A CA 1
ATOM 796 C C . GLN A 1 99 ? -1.310 -4.010 10.845 1.00 95.19 99 GLN A C 1
ATOM 798 O O . GLN A 1 99 ? -2.488 -4.369 10.931 1.00 95.19 99 GLN A O 1
ATOM 803 N N . LEU A 1 100 ? -0.875 -3.242 9.838 1.00 95.00 100 LEU A N 1
ATOM 804 C CA . LEU A 1 100 ? -1.735 -2.783 8.739 1.00 95.00 100 LEU A CA 1
ATOM 805 C C . LEU A 1 100 ? -2.330 -3.967 7.969 1.00 95.00 100 LEU A C 1
ATOM 807 O O . LEU A 1 100 ? -3.543 -4.014 7.750 1.00 95.00 100 LEU A O 1
ATOM 811 N N . ALA A 1 101 ? -1.508 -4.962 7.620 1.00 94.31 101 ALA A N 1
ATOM 812 C CA . ALA A 1 101 ? -1.975 -6.173 6.948 1.00 94.31 101 ALA A CA 1
ATOM 813 C C . ALA A 1 101 ? -3.059 -6.891 7.761 1.00 94.31 101 ALA A C 1
ATOM 815 O O . ALA A 1 101 ? -4.090 -7.277 7.214 1.00 94.31 101 ALA A O 1
ATOM 816 N N . LYS A 1 102 ? -2.863 -7.015 9.078 1.00 94.62 102 LYS A N 1
ATOM 817 C CA . LYS A 1 102 ? -3.833 -7.642 9.981 1.00 94.62 102 LYS A CA 1
ATOM 818 C C . LYS A 1 102 ? -5.147 -6.859 10.055 1.00 94.62 102 LYS A C 1
ATOM 820 O O . LYS A 1 102 ? -6.212 -7.465 10.018 1.00 94.62 102 LYS A O 1
ATOM 825 N N . PHE A 1 103 ? -5.094 -5.532 10.157 1.00 95.25 103 PHE A N 1
ATOM 826 C CA . PHE A 1 103 ? -6.290 -4.692 10.287 1.00 95.25 103 PHE A CA 1
ATOM 827 C C . PHE A 1 103 ? -7.149 -4.648 9.014 1.00 95.25 103 PHE A C 1
ATOM 829 O O . PHE A 1 103 ? -8.381 -4.577 9.083 1.00 95.25 103 PHE A O 1
ATOM 836 N N . PHE A 1 104 ? -6.510 -4.680 7.845 1.00 93.31 104 PHE A N 1
ATOM 837 C CA . PHE A 1 104 ? -7.199 -4.694 6.554 1.00 93.31 104 PHE A CA 1
ATOM 838 C C . PHE A 1 104 ? -7.500 -6.107 6.027 1.00 93.31 104 PHE A C 1
ATOM 840 O O . PHE A 1 104 ? -8.091 -6.215 4.959 1.00 93.31 104 PHE A O 1
ATOM 847 N N . ASP A 1 105 ? -7.144 -7.157 6.778 1.00 93.25 105 ASP A N 1
ATOM 848 C CA . ASP A 1 105 ? -7.246 -8.571 6.377 1.00 93.25 105 ASP A CA 1
ATOM 849 C C . ASP A 1 105 ? -6.571 -8.863 5.023 1.00 93.25 105 ASP A C 1
ATOM 851 O O . ASP A 1 105 ? -7.112 -9.518 4.133 1.00 93.25 105 ASP A O 1
ATOM 855 N N . LEU A 1 106 ? -5.356 -8.337 4.857 1.00 92.38 106 LEU A N 1
ATOM 856 C CA . LEU A 1 106 ? -4.559 -8.469 3.642 1.00 92.38 106 LEU A CA 1
ATOM 857 C C . LEU A 1 106 ? -3.393 -9.452 3.832 1.00 92.38 106 LEU A C 1
ATOM 859 O O . LEU A 1 106 ? -2.870 -9.624 4.938 1.00 92.38 106 LEU A O 1
ATOM 863 N N . PRO A 1 107 ? -2.930 -10.105 2.753 1.00 91.12 107 PRO A N 1
ATOM 864 C CA . PRO A 1 107 ? -1.802 -11.029 2.817 1.00 91.12 107 PRO A CA 1
ATOM 865 C C . PRO A 1 107 ? -0.494 -10.305 3.164 1.00 91.12 107 PRO A C 1
ATOM 867 O O . PRO A 1 107 ? 0.096 -9.607 2.337 1.00 91.12 107 PRO A O 1
ATOM 870 N N . LYS A 1 108 ? 0.004 -10.548 4.383 1.00 90.88 108 LYS A N 1
ATOM 871 C CA . LYS A 1 108 ? 1.226 -9.931 4.933 1.00 90.88 108 LYS A CA 1
ATOM 872 C C . LYS A 1 108 ? 2.438 -10.011 3.996 1.00 90.88 108 LYS A C 1
ATOM 874 O O . LYS A 1 108 ? 3.125 -9.018 3.811 1.00 90.88 108 LYS A O 1
ATOM 879 N N . ASN A 1 109 ? 2.675 -11.164 3.362 1.00 88.00 109 ASN A N 1
ATOM 880 C CA . ASN A 1 109 ? 3.857 -11.380 2.519 1.00 88.00 109 ASN A CA 1
ATOM 881 C C . ASN A 1 109 ? 3.835 -10.491 1.272 1.00 88.00 109 ASN A C 1
ATOM 883 O O . ASN A 1 109 ? 4.884 -10.049 0.819 1.00 88.00 109 ASN A O 1
ATOM 887 N N . LEU A 1 110 ? 2.647 -10.231 0.722 1.00 87.06 110 LEU A N 1
ATOM 888 C CA . LEU A 1 110 ? 2.494 -9.352 -0.434 1.00 87.06 110 LEU A CA 1
ATOM 889 C C . LEU A 1 110 ? 2.573 -7.888 -0.016 1.00 87.06 110 LEU A C 1
ATOM 891 O O . LEU A 1 110 ? 3.179 -7.098 -0.731 1.00 87.06 110 LEU A O 1
ATOM 895 N N . LEU A 1 111 ? 2.036 -7.544 1.161 1.00 89.38 111 LEU A N 1
ATOM 896 C CA . LEU A 1 111 ? 2.170 -6.200 1.720 1.00 89.38 111 LEU A CA 1
ATOM 897 C C . LEU A 1 111 ? 3.639 -5.824 1.967 1.00 89.38 111 LEU A C 1
ATOM 899 O O . LEU A 1 111 ? 4.056 -4.733 1.605 1.00 89.38 111 LEU A O 1
ATOM 903 N N . MET A 1 112 ? 4.434 -6.763 2.485 1.00 88.69 112 MET A N 1
ATOM 904 C CA . MET A 1 112 ? 5.882 -6.604 2.669 1.00 88.69 112 MET A CA 1
ATOM 905 C C . MET A 1 112 ? 6.640 -6.429 1.339 1.00 88.69 112 MET A C 1
ATOM 907 O O . MET A 1 112 ? 7.655 -5.737 1.285 1.00 88.69 112 MET A O 1
ATOM 911 N N . GLN A 1 113 ? 6.150 -7.038 0.252 1.00 87.00 113 GLN A N 1
ATOM 912 C CA . GLN A 1 113 ? 6.733 -6.874 -1.084 1.00 87.00 113 GLN A CA 1
ATOM 913 C C . GLN A 1 113 ? 6.473 -5.489 -1.657 1.00 87.00 113 GLN A C 1
ATOM 915 O O . GLN A 1 113 ? 7.400 -4.849 -2.155 1.00 87.00 113 GLN A O 1
ATOM 920 N N . ILE A 1 114 ? 5.227 -5.024 -1.580 1.00 86.38 114 ILE A N 1
ATOM 921 C CA . ILE A 1 114 ? 4.857 -3.701 -2.089 1.00 86.38 114 ILE A CA 1
ATOM 922 C C . ILE A 1 114 ? 5.403 -2.579 -1.205 1.00 86.38 114 ILE A C 1
ATOM 924 O O . ILE A 1 114 ? 5.644 -1.501 -1.717 1.00 86.38 114 ILE A O 1
ATOM 928 N N . SER A 1 115 ? 5.662 -2.824 0.083 1.00 86.94 115 SER A N 1
ATOM 929 C CA . SER A 1 115 ? 6.287 -1.847 0.983 1.00 86.94 115 SER A CA 1
ATOM 930 C C . SER A 1 115 ? 7.806 -1.739 0.812 1.00 86.94 115 SER A C 1
ATOM 932 O O . SER A 1 115 ? 8.461 -1.084 1.615 1.00 86.94 115 SER A O 1
ATOM 934 N N . GLY A 1 116 ? 8.388 -2.454 -0.158 1.00 84.88 116 GLY A N 1
ATOM 935 C CA . GLY A 1 116 ? 9.826 -2.427 -0.429 1.00 84.88 116 GLY A CA 1
ATOM 936 C C . GLY A 1 116 ? 10.695 -3.213 0.559 1.00 84.88 116 GLY A C 1
ATOM 937 O O . GLY A 1 116 ? 11.904 -3.280 0.358 1.00 84.88 116 GLY A O 1
ATOM 938 N N . LEU A 1 117 ? 10.108 -3.874 1.565 1.00 84.06 117 LEU A N 1
ATOM 939 C CA . LEU A 1 117 ? 10.842 -4.564 2.637 1.00 84.06 117 LEU A CA 1
ATOM 940 C C . LEU A 1 117 ? 11.415 -5.930 2.234 1.00 84.06 117 LEU A C 1
ATOM 942 O O . LEU A 1 117 ? 12.158 -6.541 3.001 1.00 84.06 117 LEU A O 1
ATOM 946 N N . THR A 1 118 ? 11.081 -6.436 1.045 1.00 81.31 118 THR A N 1
ATOM 947 C CA . THR A 1 118 ? 11.579 -7.729 0.554 1.00 81.31 118 THR A CA 1
ATOM 948 C C . THR A 1 118 ? 12.191 -7.632 -0.838 1.00 81.31 118 THR A C 1
ATOM 950 O O . THR A 1 118 ? 11.629 -7.011 -1.745 1.00 81.31 118 THR A O 1
ATOM 953 N N . THR A 1 119 ? 13.297 -8.351 -1.035 1.00 72.44 119 THR A N 1
ATOM 954 C CA . THR A 1 119 ? 14.011 -8.445 -2.318 1.00 72.44 119 THR A CA 1
ATOM 955 C C . THR A 1 119 ? 13.289 -9.333 -3.332 1.00 72.44 119 THR A C 1
ATOM 957 O O . THR A 1 119 ? 13.304 -9.049 -4.528 1.00 72.44 119 THR A O 1
ATOM 960 N N . GLN A 1 120 ? 12.631 -10.404 -2.875 1.00 74.31 120 GLN A N 1
ATOM 961 C CA . GLN A 1 120 ? 11.868 -11.292 -3.749 1.00 74.31 120 GLN A CA 1
ATOM 962 C C . GLN A 1 120 ? 10.491 -10.689 -4.020 1.00 74.31 120 GLN A C 1
ATOM 964 O O . GLN A 1 120 ? 9.672 -10.574 -3.113 1.00 74.31 120 GLN A O 1
ATOM 969 N N . ARG A 1 121 ? 10.243 -10.302 -5.272 1.00 75.06 121 ARG A N 1
ATOM 970 C CA . ARG A 1 121 ? 9.029 -9.593 -5.686 1.00 75.06 121 ARG A CA 1
ATOM 971 C C . ARG A 1 121 ? 8.260 -10.422 -6.707 1.00 75.06 121 ARG A C 1
ATOM 973 O O . ARG A 1 121 ? 8.812 -10.827 -7.729 1.00 75.06 121 ARG A O 1
ATOM 980 N N . ASN A 1 122 ? 6.978 -10.660 -6.452 1.00 80.06 122 ASN A N 1
ATOM 981 C CA . ASN A 1 122 ? 6.092 -11.294 -7.417 1.00 80.06 122 ASN A CA 1
ATOM 982 C C . ASN A 1 122 ? 5.802 -10.303 -8.557 1.00 80.06 122 ASN A C 1
ATOM 984 O O . ASN A 1 122 ? 5.138 -9.283 -8.361 1.00 80.06 122 ASN A O 1
ATOM 988 N N . ALA A 1 123 ? 6.290 -10.616 -9.760 1.00 81.00 123 ALA A N 1
ATOM 989 C CA . ALA A 1 123 ? 6.132 -9.768 -10.939 1.00 81.00 123 ALA A CA 1
ATOM 990 C C . ALA A 1 123 ? 4.658 -9.491 -11.282 1.00 81.00 123 ALA A C 1
ATOM 992 O O . ALA A 1 123 ? 4.330 -8.404 -11.755 1.00 81.00 123 ALA A O 1
ATOM 993 N N . TYR A 1 124 ? 3.746 -10.433 -11.021 1.00 84.31 124 TYR A N 1
ATOM 994 C CA . TYR A 1 124 ? 2.315 -10.230 -11.258 1.00 84.31 124 TYR A CA 1
ATOM 995 C C . TYR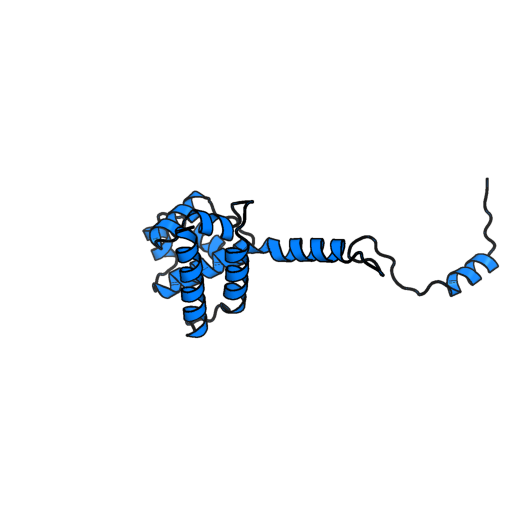 A 1 124 ? 1.736 -9.154 -10.330 1.00 84.31 124 TYR A C 1
ATOM 997 O O . TYR A 1 124 ? 1.031 -8.251 -10.787 1.00 84.31 124 TYR A O 1
ATOM 1005 N N . VAL A 1 125 ? 2.101 -9.209 -9.045 1.00 84.44 125 VAL A N 1
ATOM 1006 C CA . VAL A 1 125 ? 1.681 -8.230 -8.030 1.00 84.44 125 VAL A CA 1
ATOM 1007 C C . VAL A 1 125 ? 2.292 -6.862 -8.313 1.00 84.44 125 VAL A C 1
ATOM 1009 O O . VAL A 1 125 ? 1.576 -5.867 -8.260 1.00 84.44 125 VAL A O 1
ATOM 1012 N N . MET A 1 126 ? 3.567 -6.802 -8.707 1.00 82.62 126 MET A N 1
ATOM 1013 C CA . MET A 1 126 ? 4.213 -5.535 -9.064 1.00 82.62 126 MET A CA 1
ATOM 1014 C C . MET A 1 126 ? 3.590 -4.881 -10.300 1.00 82.62 126 MET A C 1
ATOM 1016 O O . MET A 1 126 ? 3.323 -3.684 -10.297 1.00 82.62 126 MET A O 1
ATOM 1020 N N . ASN A 1 127 ? 3.246 -5.657 -11.327 1.00 82.56 127 ASN A N 1
ATOM 1021 C CA . ASN A 1 127 ? 2.517 -5.121 -12.478 1.00 82.56 127 ASN A CA 1
ATOM 1022 C C . ASN A 1 127 ? 1.120 -4.602 -12.095 1.00 82.56 127 ASN A C 1
ATOM 1024 O O . ASN A 1 127 ? 0.653 -3.603 -12.641 1.00 82.56 127 ASN A O 1
ATOM 1028 N N . ALA A 1 128 ? 0.431 -5.269 -11.164 1.00 84.69 128 ALA A N 1
ATOM 1029 C CA . ALA A 1 128 ? -0.852 -4.792 -10.651 1.00 84.69 128 ALA A CA 1
ATOM 1030 C C . ALA A 1 128 ? -0.703 -3.510 -9.817 1.00 84.69 128 ALA A C 1
ATOM 1032 O O . ALA A 1 128 ? -1.506 -2.597 -9.980 1.00 84.69 128 ALA A O 1
ATOM 1033 N N . ALA A 1 129 ? 0.349 -3.419 -9.003 1.00 85.06 129 ALA A N 1
ATOM 1034 C CA . ALA A 1 129 ? 0.718 -2.232 -8.238 1.00 85.06 129 ALA A CA 1
ATOM 1035 C C . ALA A 1 129 ? 0.971 -1.018 -9.149 1.00 85.06 129 ALA A C 1
ATOM 1037 O O . ALA A 1 129 ? 0.443 0.061 -8.891 1.00 85.06 129 ALA A O 1
ATOM 1038 N N . VAL A 1 130 ? 1.690 -1.199 -10.262 1.00 82.19 130 VAL A N 1
ATOM 1039 C CA . VAL A 1 130 ? 1.904 -0.138 -11.265 1.00 82.19 130 VAL A CA 1
ATOM 1040 C C . VAL A 1 130 ? 0.582 0.305 -11.901 1.00 82.19 130 VAL A C 1
ATOM 1042 O O . VAL A 1 130 ? 0.299 1.499 -11.977 1.00 82.19 130 VAL A O 1
ATOM 1045 N N . ARG A 1 131 ? -0.274 -0.644 -12.312 1.00 83.19 131 ARG A N 1
ATOM 1046 C CA . ARG A 1 131 ? -1.604 -0.325 -12.869 1.00 83.19 131 ARG A CA 1
ATOM 1047 C C . ARG A 1 131 ? -2.498 0.412 -11.875 1.00 83.19 131 ARG A C 1
ATOM 1049 O O . ARG A 1 131 ? -3.259 1.282 -12.286 1.00 83.19 131 ARG A O 1
ATOM 1056 N N . PHE A 1 132 ? -2.426 0.042 -10.599 1.00 84.81 132 PHE A N 1
ATOM 1057 C CA . PHE A 1 132 ? -3.121 0.731 -9.520 1.00 84.81 132 PHE A CA 1
ATOM 1058 C C . PHE A 1 132 ? -2.613 2.168 -9.390 1.00 84.81 132 PHE A C 1
ATOM 1060 O O . PHE A 1 132 ? -3.411 3.093 -9.496 1.00 84.81 132 PHE A O 1
ATOM 1067 N N . ALA A 1 133 ? -1.295 2.357 -9.279 1.00 80.31 133 ALA A N 1
ATOM 1068 C CA . ALA A 1 133 ? -0.676 3.670 -9.121 1.00 80.31 133 ALA A CA 1
ATOM 1069 C C . ALA A 1 133 ? -1.005 4.641 -10.267 1.00 80.31 133 ALA A C 1
ATOM 1071 O O . ALA A 1 133 ? -1.183 5.831 -10.019 1.00 80.31 133 ALA A O 1
ATOM 1072 N N . ALA A 1 134 ? -1.123 4.131 -11.497 1.00 78.94 134 ALA A N 1
ATOM 1073 C CA . ALA A 1 134 ? -1.505 4.907 -12.677 1.00 78.94 134 ALA A CA 1
ATOM 1074 C C . ALA A 1 134 ? -2.983 5.344 -12.696 1.00 78.94 134 ALA A C 1
ATOM 1076 O O . ALA A 1 134 ? -3.344 6.224 -13.468 1.00 78.94 134 ALA A O 1
ATOM 1077 N N . ARG A 1 135 ? -3.850 4.713 -11.893 1.00 77.31 135 ARG A N 1
ATOM 1078 C CA . ARG A 1 135 ? -5.298 4.992 -11.825 1.00 77.31 135 ARG A CA 1
ATOM 1079 C C . ARG A 1 135 ? -5.726 5.644 -10.510 1.00 77.31 135 ARG A C 1
ATOM 1081 O O . ARG A 1 135 ? -6.903 5.934 -10.328 1.00 77.31 135 ARG A O 1
ATOM 1088 N N . SER A 1 136 ? -4.792 5.823 -9.581 1.00 67.56 136 SER A N 1
ATOM 1089 C CA . SER A 1 136 ? -5.048 6.240 -8.205 1.00 67.56 136 SER A CA 1
ATOM 1090 C C . SER A 1 136 ? -4.500 7.644 -7.921 1.00 67.56 136 SER A C 1
ATOM 1092 O O . SER A 1 136 ? -3.773 7.837 -6.940 1.00 67.56 136 SER A O 1
ATOM 1094 N N . ASP A 1 137 ? -4.771 8.606 -8.806 1.00 67.75 137 ASP A N 1
ATOM 1095 C CA . ASP A 1 137 ? -4.382 9.997 -8.570 1.00 67.75 137 ASP A CA 1
ATOM 1096 C C . ASP A 1 137 ? -5.265 10.599 -7.485 1.00 67.75 137 ASP A C 1
ATOM 1098 O O . ASP A 1 137 ? -6.471 10.754 -7.656 1.00 67.75 137 ASP A O 1
ATOM 1102 N N . THR A 1 138 ? -4.631 10.927 -6.358 1.00 59.31 138 THR A N 1
ATOM 1103 C CA . THR A 1 138 ? -5.293 11.325 -5.119 1.00 59.31 138 THR A CA 1
ATOM 1104 C C . THR A 1 138 ? -6.072 12.624 -5.303 1.00 59.31 138 THR A C 1
ATOM 1106 O O . THR A 1 138 ? -5.526 13.716 -5.135 1.00 59.31 138 THR A O 1
ATOM 1109 N N . SER A 1 139 ? -7.362 12.506 -5.604 1.00 59.28 139 SER A N 1
ATOM 1110 C CA . SER A 1 139 ? -8.313 13.617 -5.533 1.00 59.28 139 SER A CA 1
ATOM 1111 C C . SER A 1 139 ? -8.956 13.676 -4.139 1.00 59.28 139 SER A C 1
ATOM 1113 O O . SER A 1 139 ? -8.913 12.700 -3.386 1.00 59.28 139 SER A O 1
ATOM 1115 N N . THR A 1 140 ? -9.499 14.826 -3.727 1.00 57.66 140 THR A N 1
ATOM 1116 C CA . THR A 1 140 ? -10.037 15.077 -2.370 1.00 57.66 140 THR A CA 1
ATOM 1117 C 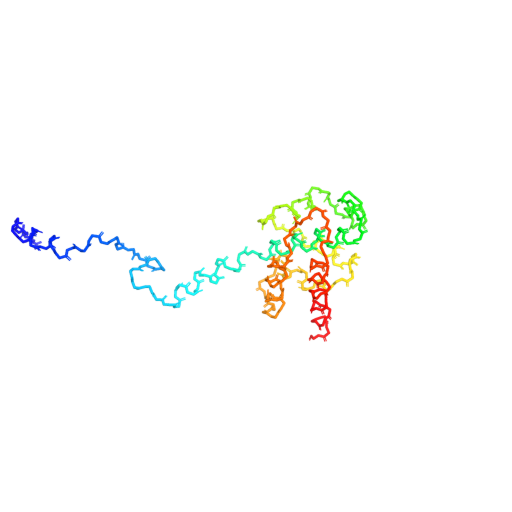C . THR A 1 140 ? -11.198 14.154 -1.987 1.00 57.66 140 THR A C 1
ATOM 1119 O O . THR A 1 140 ? -11.319 13.769 -0.821 1.00 57.66 140 THR A O 1
ATOM 1122 N N . GLU A 1 141 ? -11.977 13.678 -2.956 1.00 64.88 141 GLU A N 1
ATOM 1123 C CA . GLU A 1 141 ? -13.021 12.661 -2.776 1.00 64.88 141 GLU A CA 1
ATOM 1124 C C . GLU A 1 141 ? -12.657 11.393 -3.548 1.00 64.88 141 GLU A C 1
ATOM 1126 O O . GLU A 1 141 ? -12.060 11.488 -4.607 1.00 64.88 141 GLU A O 1
ATOM 1131 N N . LEU A 1 142 ? -12.978 10.203 -3.022 1.00 69.38 142 LEU A N 1
ATOM 1132 C CA . LEU A 1 142 ? -12.692 8.964 -3.755 1.00 69.38 142 LEU A CA 1
ATOM 1133 C C . LEU A 1 142 ? -13.550 8.909 -5.024 1.00 69.38 142 LEU A C 1
ATOM 1135 O O . LEU A 1 142 ? -14.757 8.648 -4.944 1.00 69.38 142 LEU A O 1
ATOM 1139 N N . SER A 1 143 ? -12.905 9.091 -6.172 1.00 80.25 143 SER A N 1
ATOM 1140 C CA . SER A 1 143 ? -13.489 8.884 -7.490 1.00 80.25 143 SER A CA 1
ATOM 1141 C C . SER A 1 143 ? -13.986 7.436 -7.628 1.00 80.25 143 SER A C 1
ATOM 1143 O O . SER A 1 143 ? -13.394 6.510 -7.056 1.00 80.25 143 SER A O 1
ATOM 1145 N N . PRO A 1 144 ? -15.068 7.189 -8.392 1.00 80.94 144 PRO A N 1
ATOM 1146 C CA . PRO A 1 144 ? -15.474 5.829 -8.745 1.00 80.94 144 PRO A CA 1
ATOM 1147 C C . PRO A 1 144 ? -14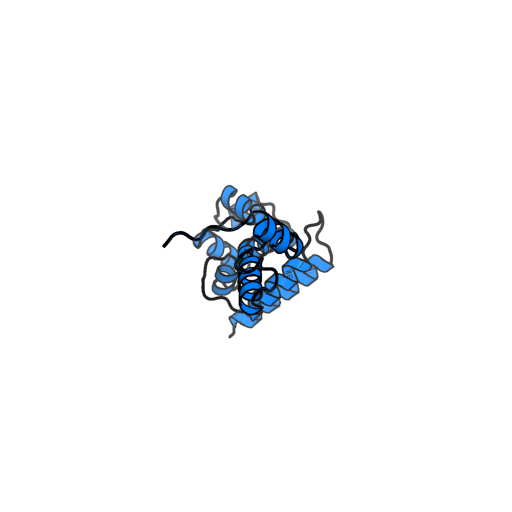.335 5.027 -9.396 1.00 80.94 144 PRO A C 1
ATOM 1149 O O . PRO A 1 144 ? -14.238 3.821 -9.174 1.00 80.94 144 PRO A O 1
ATOM 1152 N N . GLU A 1 145 ? -13.437 5.687 -10.132 1.00 82.12 145 GLU A N 1
ATOM 1153 C CA . GLU A 1 145 ? -12.267 5.050 -10.745 1.00 82.12 145 GLU A CA 1
ATOM 1154 C C . GLU A 1 145 ? -11.228 4.619 -9.702 1.00 82.12 145 GLU A C 1
ATOM 1156 O O . GLU A 1 145 ? -10.732 3.492 -9.762 1.00 82.12 145 GLU A O 1
ATOM 1161 N N . GLU A 1 146 ? -10.956 5.462 -8.699 1.00 81.44 146 GLU A N 1
ATOM 1162 C CA . GLU A 1 146 ? -10.038 5.140 -7.596 1.00 81.44 146 GLU A CA 1
ATOM 1163 C C . GLU A 1 146 ? -10.559 3.953 -6.774 1.00 81.44 146 GLU A C 1
ATOM 1165 O O . GLU A 1 146 ? -9.790 3.066 -6.401 1.00 81.44 146 GLU A O 1
ATOM 1170 N N . LYS A 1 147 ? -11.875 3.897 -6.524 1.00 85.56 147 LYS A N 1
ATOM 1171 C CA . LYS A 1 147 ? -12.513 2.760 -5.840 1.00 85.56 147 LYS A CA 1
ATOM 1172 C C . LYS A 1 147 ? -12.374 1.470 -6.639 1.00 85.56 147 LYS A C 1
ATOM 1174 O O . LYS A 1 147 ? -11.952 0.459 -6.085 1.00 85.56 147 LYS A O 1
ATOM 1179 N N . ALA A 1 148 ? -12.674 1.513 -7.936 1.00 86.81 148 ALA A N 1
ATOM 1180 C CA . ALA A 1 148 ? -12.541 0.352 -8.808 1.00 86.81 148 ALA A CA 1
ATOM 1181 C C . ALA A 1 148 ? -11.082 -0.131 -8.895 1.00 86.81 148 ALA A C 1
ATOM 1183 O O . ALA A 1 148 ? -10.821 -1.334 -8.869 1.00 86.81 148 ALA A O 1
ATOM 1184 N N . ALA A 1 149 ? -10.117 0.793 -8.952 1.00 86.62 149 ALA A N 1
ATOM 1185 C CA . ALA A 1 149 ? -8.695 0.465 -8.925 1.00 86.62 149 ALA A CA 1
ATOM 1186 C C . ALA A 1 149 ? -8.284 -0.188 -7.595 1.00 86.62 149 ALA A C 1
ATOM 1188 O O . ALA A 1 149 ? -7.561 -1.187 -7.605 1.00 86.62 149 ALA A O 1
ATOM 1189 N N . LEU A 1 150 ? -8.770 0.339 -6.465 1.00 88.12 150 LEU A N 1
ATOM 1190 C CA . LEU A 1 150 ? -8.517 -0.209 -5.134 1.00 88.12 150 LEU A CA 1
ATOM 1191 C C . LEU A 1 150 ? -9.058 -1.637 -4.998 1.00 88.12 150 LEU A C 1
ATOM 1193 O O . LEU A 1 150 ? -8.325 -2.534 -4.586 1.00 88.12 150 LEU A O 1
ATOM 1197 N N . GLU A 1 151 ? -10.314 -1.865 -5.378 1.00 90.19 151 GLU A N 1
ATOM 1198 C CA . GLU A 1 151 ? -10.947 -3.186 -5.319 1.00 90.19 151 GLU A CA 1
ATOM 1199 C C . GLU A 1 151 ? -10.247 -4.198 -6.232 1.00 90.19 151 GLU A C 1
ATOM 1201 O O . GLU A 1 151 ? -9.953 -5.315 -5.803 1.00 90.19 151 GLU A O 1
ATOM 1206 N N . ALA A 1 152 ? -9.898 -3.798 -7.460 1.00 89.00 152 ALA A N 1
ATOM 1207 C CA . ALA A 1 152 ? -9.152 -4.646 -8.386 1.00 89.00 152 ALA A CA 1
ATOM 1208 C C . ALA A 1 152 ? -7.780 -5.045 -7.822 1.00 89.00 152 ALA A C 1
ATOM 1210 O O . ALA A 1 152 ? -7.346 -6.188 -7.985 1.00 89.00 152 ALA A O 1
ATOM 1211 N N . PHE A 1 153 ? -7.095 -4.125 -7.138 1.00 89.19 153 PHE A N 1
ATOM 1212 C CA . PHE A 1 153 ? -5.800 -4.418 -6.538 1.00 89.19 153 PHE A CA 1
ATOM 1213 C C . PHE A 1 153 ? -5.922 -5.338 -5.316 1.00 89.19 153 PHE A C 1
ATOM 1215 O O . PHE A 1 153 ? -5.175 -6.311 -5.214 1.00 89.19 153 PHE A O 1
ATOM 1222 N N . ILE A 1 154 ? -6.913 -5.118 -4.444 1.00 90.25 154 ILE A N 1
ATOM 1223 C CA . ILE A 1 154 ? -7.219 -6.026 -3.325 1.00 90.25 154 ILE A CA 1
ATOM 1224 C C . ILE A 1 154 ? -7.541 -7.436 -3.840 1.00 90.25 154 ILE A C 1
ATOM 1226 O O . ILE A 1 154 ? -7.060 -8.419 -3.275 1.00 90.25 154 ILE A O 1
ATOM 1230 N N . ALA A 1 155 ? -8.304 -7.551 -4.932 1.00 90.00 155 ALA A N 1
ATOM 1231 C CA . ALA A 1 155 ? -8.629 -8.838 -5.539 1.00 90.00 155 ALA A CA 1
ATOM 1232 C C . ALA A 1 155 ? -7.371 -9.585 -6.013 1.00 90.00 155 ALA A C 1
ATOM 1234 O O . ALA A 1 155 ? -7.234 -10.777 -5.743 1.00 90.00 155 ALA A O 1
ATOM 1235 N N . VAL A 1 156 ? -6.419 -8.882 -6.640 1.00 89.12 156 VAL A N 1
ATOM 1236 C CA . VAL A 1 156 ? -5.121 -9.463 -7.022 1.00 89.12 156 VAL A CA 1
ATOM 1237 C C . VAL A 1 156 ? -4.346 -9.942 -5.798 1.00 89.12 156 VAL A C 1
ATOM 1239 O O . VAL A 1 156 ? -3.824 -11.054 -5.810 1.00 89.12 156 VAL A O 1
ATOM 1242 N N . LEU A 1 157 ? -4.274 -9.137 -4.733 1.00 87.38 157 LEU A N 1
ATOM 1243 C CA . LEU A 1 157 ? -3.576 -9.539 -3.510 1.00 87.38 157 LEU A CA 1
ATOM 1244 C C . LEU A 1 157 ? -4.197 -10.813 -2.918 1.00 87.38 157 LEU A C 1
ATOM 1246 O O . LEU A 1 157 ? -3.478 -11.747 -2.569 1.00 87.38 157 LEU A O 1
ATOM 1250 N N . ASN A 1 158 ? -5.525 -10.887 -2.861 1.00 88.00 158 ASN A N 1
ATOM 1251 C CA . ASN A 1 158 ? -6.231 -12.038 -2.305 1.00 88.00 158 ASN A CA 1
ATOM 1252 C C . ASN A 1 158 ? -6.136 -13.299 -3.175 1.00 88.00 158 ASN A C 1
ATOM 1254 O O . ASN A 1 158 ? -6.003 -14.387 -2.622 1.00 88.00 158 ASN A O 1
ATOM 1258 N N . ASP A 1 159 ? -6.137 -13.185 -4.503 1.00 88.31 159 ASP A N 1
ATOM 1259 C CA . ASP A 1 159 ? -5.905 -14.331 -5.399 1.00 88.31 159 ASP A CA 1
ATOM 1260 C C . ASP A 1 159 ? -4.506 -14.934 -5.184 1.00 88.31 159 ASP A C 1
ATOM 1262 O O . ASP A 1 159 ? -4.326 -16.148 -5.086 1.00 88.31 159 ASP A O 1
ATOM 1266 N N . GLN A 1 160 ? -3.507 -14.069 -5.002 1.00 84.19 160 GLN A N 1
ATOM 1267 C CA . GLN A 1 160 ? -2.125 -14.479 -4.759 1.00 84.19 160 GLN A CA 1
ATOM 1268 C C . GLN A 1 160 ? -1.870 -14.965 -3.319 1.00 84.19 160 GLN A C 1
ATOM 1270 O O . GLN A 1 160 ? -0.801 -15.500 -3.054 1.00 84.19 160 GLN A O 1
ATOM 1275 N N . LYS A 1 161 ? -2.828 -14.825 -2.388 1.00 72.88 161 LYS A N 1
ATOM 1276 C CA . LYS A 1 161 ? -2.766 -15.433 -1.039 1.00 72.88 161 LYS A CA 1
ATOM 1277 C C . LYS A 1 161 ? -2.873 -16.963 -1.091 1.00 72.88 161 LYS A C 1
ATOM 1279 O O . LYS A 1 161 ? -2.432 -17.624 -0.156 1.00 72.88 161 LYS A O 1
ATOM 1284 N N . ILE A 1 162 ? -3.517 -17.498 -2.132 1.00 58.00 162 ILE A N 1
ATOM 1285 C CA . ILE A 1 162 ? -3.905 -18.913 -2.250 1.00 58.00 162 ILE A CA 1
ATOM 1286 C C . ILE A 1 162 ? -2.854 -19.733 -3.026 1.00 58.00 162 ILE A C 1
ATOM 1288 O O . ILE A 1 162 ? -2.856 -20.960 -2.938 1.00 58.00 162 ILE A O 1
ATOM 1292 N N . ARG A 1 163 ? -1.955 -19.072 -3.765 1.00 49.88 163 ARG A N 1
ATOM 1293 C CA . ARG A 1 163 ? -0.875 -19.703 -4.541 1.00 49.88 163 ARG A CA 1
ATOM 1294 C C . ARG A 1 163 ? 0.422 -19.785 -3.748 1.00 49.88 163 ARG A C 1
ATOM 1296 O O . ARG A 1 163 ? 1.122 -20.802 -3.931 1.00 49.88 163 ARG A O 1
#

Sequence (163 aa):
MKFEFSRDWCIRMARFDTGESVSAGPLALDPDPKSVLAMLSSLELERPNIVFGRFINLLRRNKKLSREALAEKVDIDISELFEIETDNNYSPEPRSVYQLAKFFDLPKNLLMQISGLTTQRNAYVMNAAVRFAARSDTSTELSPEEKAALEAFIAVLNDQKIR

Radius of gyration: 24.32 Å; Cα contacts (8 Å, |Δi|>4): 148; chains: 1; bounding box: 74×43×57 Å

Organism: NCBI:txid80842

Mean predicted aligned error: 12.56 Å

Foldseek 3Di:
DDDDQDPVNVVVVVVVPPVDDADDFLPGPDHDPVRVVVVVCVVLLQQLLVLLLLLLVLLCVVVVHDLVRVCVVLVHDSVLNVCSNPPRNDQHDLSSLVSSCVVSVFDSVQSCQSSVNDPDHDPQLSVLSVVLSVQRDDDPHCDPSNVVSSVVSRVSRVVVSVD

InterPro domains:
  IPR001387 Cro/C1-type, helix-turn-helix domain [PF12844] (53-113)
  IPR001387 Cro/C1-type, helix-turn-helix domain [PS50943] (56-111)
  IPR001387 Cro/C1-type, helix-turn-helix domain [SM00530] (55-111)
  IPR001387 Cro/C1-type, helix-turn-helix domain [cd00093] (53-107)
  IPR010982 Lambda repressor-like, DNA-binding domain superfamily [G3DSA:1.10.260.40] (51-161)
  IPR010982 Lambda repressor-like, DNA-binding domain superfamily [SSF47413] (52-113)

Secondary structure (DSSP, 8-state):
------HHHHHHHHTT--------GGGSSS--HHHHHHHHHHHHHT-HHHHHHHHHHHHHHHTT--HHHHHHHHT--HHHHHHHHH-TT----HHHHHHHHHHHT--HHHHHHHTT--S---HHHHHHHHHHHTT----SS--HHHHHHHHHHHHHHHHHT--

Solvent-accessible surface area (backbone atoms only — not comparable to full-atom values): 9484 Å² total; per-residue (Å²): 141,84,86,82,82,49,71,69,54,54,59,55,53,57,70,71,54,85,81,69,82,86,45,77,64,63,69,20,93,80,43,56,66,66,52,38,48,51,51,51,48,51,66,68,66,70,44,38,21,40,41,36,14,51,48,53,48,50,54,38,52,74,68,70,44,54,67,64,61,45,19,64,74,48,73,43,59,56,65,57,55,46,39,39,52,70,37,52,82,48,73,73,55,72,65,51,54,43,34,50,19,62,74,69,74,45,55,47,74,60,53,38,32,38,37,57,78,42,91,78,65,61,65,69,58,52,55,45,43,51,57,31,55,77,49,50,75,88,56,100,60,89,45,74,60,37,51,53,35,50,54,54,45,52,50,53,50,56,59,62,66,77,110